Protein 7YGW (pdb70)

Foldseek 3Di:
DDCCVVPVVDDPVLLVVLVVVQCVLPVVPPQWQALVSVQVLCVVLPHHDDSVLSQVLCVVQVPVPPRIGGSVSSVVLLVCLVVVNDDPPRSSVSSNVSVPGD

Nearest PDB structures (foldseek):
  7ygw-assembly1_A  TM=1.010E+00  e=5.969E-17  Mus musculus
  5h0p-assembly1_A  TM=9.879E-01  e=3.570E-14  Homo sapiens
  5i2q-assembly1_A  TM=9.839E-01  e=4.250E-14  Homo sapiens
  5i2o-assembly1_A  TM=9.840E-01  e=4.883E-13  Homo sapiens
  9jqi-assembly1_A  TM=7.368E-01  e=1.174E-04  Homo sapiens

Radius of gyration: 12.47 Å; Cα contacts (8 Å, |Δi|>4): 106; chains: 1; bounding box: 29×30×28 Å

Organism: Mus musculus (NCBI:txid10090)

B-factor: mean 22.36, std 8.8, range [10.87, 61.7]

InterPro domains:
  IPR002048 EF-hand domain [PF13499] (94-153)
  IPR002048 EF-hand domain [PS50222] (91-126)
  IPR002048 EF-hand domain [PS50222] (127-162)
  IPR002048 EF-hand domain [SM00054] (95-123)
  IPR002048 EF-hand domain [SM00054] (131-159)
  IPR002048 EF-hand domain [cd00051] (95-153)
  IPR011992 EF-hand domain pair [SSF47473] (80-157)
  IPR040365 EF-hand domain-containing protein D1/2 [PTHR13025] (1-239)

Secondary structure (DSSP, 8-state):
--HHHH-TTS-HHHHHHHHHHHHHH-TT-SSEE-HHHHHHHHHHHT----HHHHHHHHHHH-TT-SSSEEHHHHHHHHHHHHTT-S-TT-HHHHHHHHT---

Structure (mmCIF, N/CA/C/O backbone):
data_7YGW
#
_entry.id   7YGW
#
_cell.length_a   43.959
_cell.length_b   47.393
_cell.length_c   63.399
_cell.angle_alpha   90.000
_cell.angle_beta   90.000
_cell.angle_gamma   90.000
#
_symmetry.space_group_name_H-M   'P 21 21 21'
#
loop_
_entity.id
_entity.type
_entity.pdbx_description
1 polymer 'EF-hand domain-containing protein D1'
2 non-polymer 'ZINC ION'
3 non-polymer GLYCEROL
4 water water
#
loop_
_atom_site.group_PDB
_atom_site.id
_atom_site.type_symbol
_atom_site.label_atom_id
_atom_site.label_alt_id
_atom_site.label_comp_id
_atom_site.label_asym_id
_atom_site.label_entity_id
_atom_site.label_seq_id
_atom_site.pdbx_PDB_ins_code
_atom_site.Cartn_x
_atom_site.Cartn_y
_atom_site.Cartn_z
_atom_site.occupancy
_atom_site.B_iso_or_equiv
_atom_site.auth_seq_id
_atom_site.auth_comp_id
_atom_site.auth_asym_id
_atom_site.auth_atom_id
_atom_site.pdbx_PDB_model_num
ATOM 1 N N . PHE A 1 16 ? 61.14322 -5.16884 11.89020 1.000 36.48123 79 PHE A N 1
ATOM 2 C CA . PHE A 1 16 ? 59.91888 -5.13080 11.09431 1.000 32.28028 79 PHE A CA 1
ATOM 3 C C . PHE A 1 16 ? 60.20605 -5.44936 9.63087 1.000 31.90996 79 PHE A C 1
ATOM 4 O O . PHE A 1 16 ? 61.08457 -4.84233 9.01324 1.000 35.81436 79 PHE A O 1
ATOM 12 N N . ASN A 1 17 ? 59.44818 -6.38873 9.07635 1.000 29.98485 80 ASN A N 1
ATOM 13 C CA . ASN A 1 17 ? 59.61036 -6.82415 7.68915 1.000 32.73064 80 ASN A CA 1
ATOM 14 C C . ASN A 1 17 ? 58.30526 -6.61802 6.93637 1.000 31.09616 80 ASN A C 1
ATOM 15 O O . ASN A 1 17 ? 57.40654 -7.47614 7.00508 1.000 30.83263 80 ASN A O 1
ATOM 20 N N . PRO A 1 18 ? 58.16105 -5.51602 6.19341 1.000 32.54907 81 PRO A N 1
ATOM 21 C CA . PRO A 1 18 ? 56.88314 -5.24591 5.51856 1.000 28.32175 81 PRO A CA 1
ATOM 22 C C . PRO A 1 18 ? 56.48935 -6.29172 4.48943 1.000 28.81176 81 PRO A C 1
ATOM 23 O O . PRO A 1 18 ? 55.29671 -6.43062 4.19952 1.000 27.72377 81 PRO A O 1
ATOM 27 N N . TYR A 1 19 ? 57.43071 -7.05274 3.96495 1.000 32.41741 82 TYR A N 1
ATOM 28 C CA . TYR A 1 19 ? 57.07307 -8.04358 2.99276 1.000 32.40348 82 TYR A CA 1
ATOM 29 C C . TYR A 1 19 ? 56.44895 -9.24086 3.59706 1.000 32.12664 82 TYR A C 1
ATOM 30 O O . TYR A 1 19 ? 55.62733 -9.83117 2.99359 1.000 36.40601 82 TYR A O 1
ATOM 39 N N . THR A 1 20 ? 56.87958 -9.64405 4.76739 1.000 33.30339 83 THR A N 1
ATOM 40 C CA . THR A 1 20 ? 56.22365 -10.76129 5.43874 1.000 32.28005 83 THR A CA 1
ATOM 41 C C . THR A 1 20 ? 55.03452 -10.32697 6.28371 1.000 29.46661 83 THR A C 1
ATOM 42 O O . THR A 1 20 ? 54.07199 -11.09002 6.40651 1.000 29.71340 83 THR A O 1
ATOM 46 N N . GLU A 1 21 ? 55.06870 -9.12190 6.86442 1.000 30.07820 84 GLU A N 1
ATOM 47 C CA . GLU A 1 21 ? 53.90344 -8.63662 7.60334 1.000 27.47018 84 GLU A CA 1
ATOM 48 C C . GLU A 1 21 ? 52.73409 -8.36167 6.66831 1.000 24.85706 84 GLU A C 1
ATOM 49 O O . GLU A 1 21 ? 51.58236 -8.67049 6.99635 1.000 24.31026 84 GLU A O 1
ATOM 55 N N . PHE A 1 22 ? 53.00363 -7.78615 5.49573 1.000 22.46519 85 PHE A N 1
ATOM 56 C CA . PHE A 1 22 ? 51.95541 -7.38331 4.56446 1.000 20.57368 85 PHE A CA 1
ATOM 57 C C . PHE A 1 22 ? 52.22447 -7.96683 3.18611 1.000 23.83031 85 PHE A C 1
ATOM 58 O O . PHE A 1 22 ? 52.42852 -7.22821 2.21861 1.000 21.02724 85 PHE A O 1
ATOM 66 N N . PRO A 1 23 ? 52.16494 -9.29180 3.04646 1.000 25.93632 86 PRO A N 1
ATOM 67 C CA . PRO A 1 23 ? 52.47210 -9.89635 1.73804 1.000 27.25180 86 PRO A CA 1
ATOM 68 C C . PRO A 1 23 ? 51.47758 -9.53259 0.65669 1.000 26.02050 86 PRO A C 1
ATOM 69 O O . PRO A 1 23 ? 51.78135 -9.72011 -0.52880 1.000 30.51305 86 PRO A O 1
ATOM 73 N N . GLU A 1 24 ? 50.30970 -9.00439 1.00860 1.000 21.47928 87 GLU A N 1
ATOM 74 C CA . GLU A 1 24 ? 49.32535 -8.61562 0.01123 1.000 24.77002 87 GLU A CA 1
ATOM 75 C C . GLU A 1 24 ? 49.67341 -7.30809 -0.69362 1.000 23.49673 87 GLU A C 1
ATOM 76 O O . GLU A 1 24 ? 48.96616 -6.92558 -1.63347 1.000 26.50236 87 GLU A O 1
ATOM 82 N N . PHE A 1 25 ? 50.71687 -6.60702 -0.24455 1.000 21.84773 88 PHE A N 1
ATOM 83 C CA . PHE A 1 25 ? 51.14406 -5.34855 -0.84153 1.000 20.44564 88 PHE A CA 1
ATOM 84 C C . PHE A 1 25 ? 52.21399 -5.61978 -1.88832 1.000 18.69365 88 PHE A C 1
ATOM 85 O O . PHE A 1 25 ? 53.24396 -6.21372 -1.57099 1.000 20.78688 88 PHE A O 1
ATOM 93 N N . SER A 1 26 ? 52.00739 -5.12181 -3.09806 1.000 20.15125 89 SER A N 1
ATOM 94 C CA . SER A 1 26 ? 53.08263 -5.18504 -4.08291 1.000 20.56678 89 SER A CA 1
ATOM 95 C C . SER A 1 26 ? 54.27122 -4.33111 -3.64512 1.000 21.10389 89 SER A C 1
ATOM 96 O O . SER A 1 26 ? 54.15651 -3.41985 -2.82709 1.000 17.38229 89 SER A O 1
ATOM 99 N N . ARG A 1 27 ? 55.43493 -4.61336 -4.23307 1.000 19.37942 90 ARG A N 1
ATOM 100 C CA . ARG A 1 27 ? 56.59621 -3.77643 -3.96524 1.000 18.08937 90 ARG A CA 1
ATOM 101 C C . ARG A 1 27 ? 56.32597 -2.32024 -4.34504 1.000 17.57225 90 ARG A C 1
ATOM 102 O O . ARG A 1 27 ? 56.73609 -1.39550 -3.63192 1.000 18.02965 90 ARG A O 1
ATOM 110 N N . ARG A 1 28 ? 55.61426 -2.09976 -5.45786 1.000 18.12705 91 ARG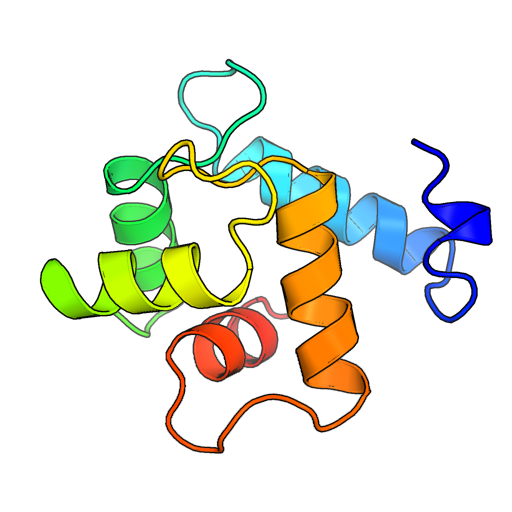 A N 1
ATOM 111 C CA . ARG A 1 28 ? 55.29984 -0.73954 -5.88657 1.000 19.02639 91 ARG A CA 1
ATOM 112 C C . ARG A 1 28 ? 54.43531 -0.02650 -4.85221 1.000 20.72161 91 ARG A C 1
ATOM 113 O O . ARG A 1 28 ? 54.65798 1.14834 -4.54682 1.000 17.36258 91 ARG A O 1
ATOM 121 N N . LEU A 1 29 ? 53.41854 -0.71242 -4.33533 1.000 17.43595 92 LEU A N 1
ATOM 122 C CA . LEU A 1 29 ? 52.55686 -0.08539 -3.34196 1.000 15.59850 92 LEU A CA 1
ATOM 123 C C . LEU A 1 29 ? 53.33537 0.25309 -2.07936 1.000 16.83438 92 LEU A C 1
ATOM 124 O O . LEU A 1 29 ? 53.14943 1.32539 -1.48624 1.000 1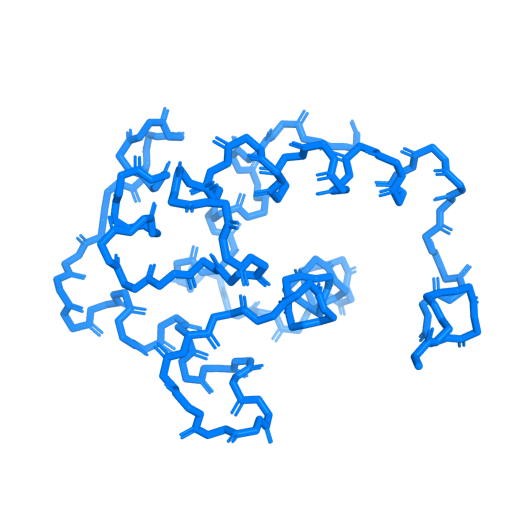5.62614 92 LEU A O 1
ATOM 129 N N . LEU A 1 30 ? 54.21023 -0.65268 -1.65170 1.000 15.18837 93 LEU A N 1
ATOM 130 C CA . LEU A 1 30 ? 55.03650 -0.39226 -0.48518 1.000 15.40471 93 LEU A CA 1
ATOM 131 C C . LEU A 1 30 ? 55.89833 0.84587 -0.70190 1.000 16.36232 93 LEU A C 1
ATOM 132 O O . LEU A 1 30 ? 56.00868 1.69993 0.17975 1.000 16.68119 93 LEU A O 1
ATOM 137 N N . LYS A 1 31 ? 56.52741 0.96203 -1.87701 1.000 15.06146 94 LYS A N 1
ATOM 138 C CA . LYS A 1 31 ? 57.32810 2.15520 -2.14861 1.000 17.72920 94 LYS A CA 1
ATOM 139 C C . LYS A 1 31 ? 56.45421 3.40404 -2.20734 1.000 17.23044 94 LYS A C 1
ATOM 140 O O . LYS A 1 31 ? 56.85405 4.47974 -1.74623 1.000 17.06169 94 LYS A O 1
ATOM 146 N N . ASP A 1 32 ? 55.27207 3.29008 -2.80228 1.000 15.47198 95 ASP A N 1
ATOM 147 C CA . ASP A 1 32 ? 54.37111 4.43694 -2.84794 1.000 17.36194 95 ASP A CA 1
ATOM 148 C C . ASP A 1 32 ? 53.95294 4.85062 -1.43829 1.000 16.81982 95 ASP A C 1
ATOM 149 O O . ASP A 1 32 ? 53.82260 6.04180 -1.14529 1.000 16.03913 95 ASP A O 1
ATOM 154 N N . LEU A 1 33 ? 53.73353 3.87500 -0.54873 1.000 14.92249 96 LEU A N 1
ATOM 155 C CA . LEU A 1 33 ? 53.32621 4.21865 0.81591 1.000 13.85545 96 LEU A CA 1
ATOM 156 C C . LEU A 1 33 ? 54.49914 4.79167 1.60978 1.000 15.58493 96 LEU A C 1
ATOM 157 O O . LEU A 1 33 ? 54.31644 5.69300 2.43393 1.000 15.27694 96 LEU A O 1
ATOM 162 N N . GLU A 1 34 ? 55.71325 4.28644 1.37678 1.000 16.00689 97 GLU A N 1
ATOM 163 C CA . GLU A 1 34 ? 56.88293 4.91243 1.99564 1.000 16.11957 97 GLU A CA 1
ATOM 164 C C . GLU A 1 34 ? 57.01260 6.36622 1.56614 1.000 15.63763 97 GLU A C 1
ATOM 165 O O . GLU A 1 34 ? 57.24190 7.25515 2.39958 1.000 16.06580 97 GLU A O 1
ATOM 171 N N . LYS A 1 35 ? 56.85362 6.62813 0.27037 1.000 16.85039 98 LYS A N 1
ATOM 172 C CA . LYS A 1 35 ? 56.93013 8.00396 -0.20902 1.000 16.34391 98 LYS A CA 1
ATOM 173 C C . LYS A 1 35 ? 55.87713 8.86511 0.46763 1.000 17.77517 98 LYS A C 1
ATOM 174 O O . LYS A 1 35 ? 56.15194 10.00692 0.87294 1.000 17.29048 98 LYS A O 1
ATOM 180 N N . MET A 1 36 ? 54.66489 8.33832 0.62682 1.000 14.00988 99 MET A N 1
ATOM 181 C CA . MET A 1 36 ? 53.70376 9.26936 1.18831 1.000 14.45612 99 MET A CA 1
ATOM 182 C C . MET A 1 36 ? 53.92749 9.42343 2.68189 1.000 16.16169 99 MET A C 1
ATOM 183 O O . MET A 1 36 ? 53.75347 10.53170 3.20299 1.000 18.05954 99 MET A O 1
ATOM 188 N N . PHE A 1 37 ? 54.39965 8.37110 3.36828 1.000 12.55078 100 PHE A N 1
ATOM 189 C CA . PHE A 1 37 ? 54.78423 8.54299 4.76659 1.000 13.18682 100 PHE A CA 1
ATOM 190 C C . PHE A 1 37 ? 55.84553 9.63499 4.90155 1.000 19.63420 100 PHE A C 1
ATOM 191 O O . PHE A 1 37 ? 55.70382 10.55728 5.71062 1.000 16.95820 100 PHE A O 1
ATOM 199 N N . LYS A 1 38 ? 56.90605 9.55480 4.08873 1.000 18.50398 101 LYS A N 1
ATOM 200 C CA . LYS A 1 38 ? 57.99115 10.53077 4.17668 1.000 18.89219 101 LYS A CA 1
ATOM 201 C C . LYS A 1 38 ? 57.52983 11.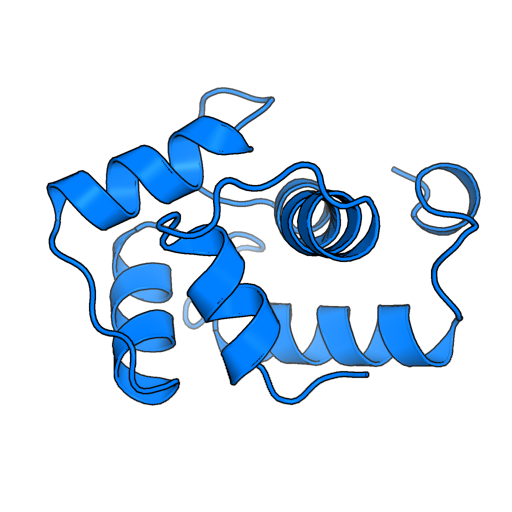92414 3.78721 1.000 19.01885 101 LYS A C 1
ATOM 202 O O . LYS A 1 38 ? 58.04472 12.91174 4.32714 1.000 21.73036 101 LYS A O 1
ATOM 208 N N . THR A 1 39 ? 56.55836 12.02391 2.87587 1.000 15.95130 102 THR A N 1
ATOM 209 C CA . THR A 1 39 ? 56.01693 13.32336 2.47855 1.000 18.35252 102 THR A CA 1
ATOM 210 C C . THR A 1 39 ? 55.41069 14.05918 3.66246 1.000 22.97751 102 THR A C 1
ATOM 211 O O . THR A 1 39 ? 55.60713 15.27201 3.81490 1.000 21.36772 102 THR A O 1
ATOM 215 N N . TYR A 1 40 ? 54.68648 13.34504 4.52485 1.000 21.04528 103 TYR A N 1
ATOM 216 C CA . TYR A 1 40 ? 53.95496 13.99996 5.59399 1.000 19.86858 103 TYR A CA 1
ATOM 217 C C . TYR A 1 40 ? 54.65423 13.94053 6.94080 1.000 22.02264 103 TYR A C 1
ATOM 218 O O . TYR A 1 40 ? 54.20649 14.60615 7.87845 1.000 19.69700 103 TYR A O 1
ATOM 227 N N . ASP A 1 41 ? 55.74571 13.18550 7.06406 1.000 18.50790 104 ASP A N 1
ATOM 228 C CA . ASP A 1 41 ? 56.60484 13.29688 8.23655 1.000 20.58440 104 ASP A CA 1
ATOM 229 C C . ASP A 1 41 ? 57.48872 14.52999 8.05180 1.000 25.31500 104 ASP A C 1
ATOM 230 O O . ASP A 1 41 ? 58.68616 14.44078 7.77275 1.000 27.03763 104 ASP A O 1
ATOM 235 N N . ALA A 1 42 ? 56.85714 15.69964 8.21667 1.000 26.29987 105 ALA A N 1
ATOM 236 C CA . ALA A 1 42 ? 57.53691 16.96493 7.95025 1.000 29.76608 105 ALA A CA 1
ATOM 237 C C . ALA A 1 42 ? 58.76061 17.13891 8.83811 1.000 32.68138 105 ALA A C 1
ATOM 238 O O . ALA A 1 42 ? 59.79633 17.64582 8.38623 1.000 33.13069 105 ALA A O 1
ATOM 240 N N . GLY A 1 43 ? 58.67336 16.70323 10.09735 1.000 28.38406 106 GLY A N 1
ATOM 241 C CA . GLY A 1 43 ? 59.78408 16.82433 11.02441 1.000 29.74936 106 GLY A CA 1
ATOM 242 C C . GLY A 1 43 ? 60.89581 15.81322 10.85368 1.000 30.47232 106 GLY A C 1
ATOM 243 O O . GLY A 1 43 ? 61.90911 15.91836 11.54791 1.000 36.82109 106 GLY A O 1
ATOM 244 N N . ARG A 1 44 ? 60.71932 14.83522 9.96217 1.000 30.73359 107 ARG A N 1
ATOM 245 C CA . ARG A 1 44 ? 61.73779 13.83317 9.63560 1.000 28.23631 107 ARG A CA 1
ATOM 246 C C . ARG A 1 44 ? 62.21617 13.06294 10.86992 1.000 29.93002 107 ARG A C 1
ATOM 247 O O . ARG A 1 44 ? 63.40517 12.78281 11.02492 1.000 34.71808 107 ARG A O 1
ATOM 249 N N . ASP A 1 45 ? 61.28833 12.69500 11.75159 1.000 28.30978 108 ASP A N 1
ATOM 250 C CA . ASP A 1 45 ? 61.63157 11.89289 12.92015 1.000 27.06516 108 ASP A CA 1
ATOM 251 C C . ASP A 1 45 ? 61.20893 10.43428 12.79216 1.000 26.52439 108 ASP A C 1
ATOM 252 O O . ASP A 1 45 ? 61.40780 9.66226 13.73196 1.000 27.40926 108 ASP A O 1
ATOM 257 N N . GLY A 1 46 ? 60.64958 10.03660 11.65419 1.000 25.68943 109 GLY A N 1
ATOM 258 C CA . GLY A 1 46 ? 60.17295 8.68303 11.47327 1.000 24.37510 109 GLY A CA 1
ATOM 259 C C . GLY A 1 46 ? 58.77860 8.43348 11.99272 1.000 25.06724 109 GLY A C 1
ATOM 260 O O . GLY A 1 46 ? 58.34856 7.27091 12.04569 1.000 25.66026 109 GLY A O 1
ATOM 261 N N . PHE A 1 47 ? 58.05831 9.47526 12.39777 1.000 21.31883 110 PHE A N 1
ATOM 262 C CA . PHE A 1 47 ? 56.68390 9.30768 12.83718 1.000 21.13424 110 PHE A CA 1
ATOM 263 C C . PHE A 1 47 ? 55.81881 10.36540 12.18947 1.000 20.06663 110 PHE A C 1
ATOM 264 O O . PHE A 1 47 ? 56.29920 11.43486 11.81044 1.000 17.67586 110 PHE A O 1
ATOM 272 N N . ILE A 1 48 ? 54.53431 10.06462 12.06874 1.000 16.62350 111 ILE A N 1
ATOM 273 C CA . ILE A 1 48 ? 53.53675 11.07553 11.75627 1.000 14.78815 111 ILE A CA 1
ATOM 274 C C . ILE A 1 48 ? 52.77121 11.31052 13.05055 1.000 17.21750 111 ILE A C 1
ATOM 275 O O . ILE A 1 48 ? 52.04518 10.43231 13.52697 1.000 15.26310 111 ILE A O 1
ATOM 280 N N . ASP A 1 49 ? 52.97338 12.47644 13.64998 1.000 15.79210 112 ASP A N 1
ATOM 281 C CA . ASP A 1 49 ? 52.26182 12.85036 14.85614 1.000 17.95772 112 ASP A CA 1
ATOM 282 C C . ASP A 1 49 ? 50.92589 13.52159 14.52132 1.000 16.03628 112 ASP A C 1
ATOM 283 O O . ASP A 1 49 ? 50.53602 13.66575 13.35696 1.000 15.33131 112 ASP A O 1
ATOM 288 N N . LEU A 1 50 ? 50.19108 13.91550 15.56752 1.000 17.17766 113 LEU A N 1
ATOM 289 C CA . LEU A 1 50 ? 48.85428 14.47376 15.37072 1.000 16.35280 113 LEU A CA 1
ATOM 290 C C . LEU A 1 50 ? 48.87097 15.71958 14.49045 1.000 18.69705 113 LEU A C 1
ATOM 291 O O . LEU A 1 50 ? 48.01161 15.87525 13.61690 1.000 18.50678 113 LEU A O 1
ATOM 296 N N . MET A 1 51 ? 49.83322 16.62369 14.70362 1.000 18.36173 114 MET A N 1
ATOM 297 C CA . MET A 1 51 ? 49.87401 17.84150 13.90032 1.000 20.38854 114 MET A CA 1
ATOM 298 C C . MET A 1 51 ? 50.18619 17.53192 12.43884 1.000 19.71928 114 MET A C 1
ATOM 299 O O . MET A 1 51 ? 49.62023 18.15529 11.52970 1.000 18.01948 114 MET A O 1
ATOM 304 N N . GLU A 1 52 ? 51.08284 16.57100 12.19247 1.000 15.03615 115 GLU A N 1
ATOM 305 C CA . GLU A 1 52 ? 51.38710 16.19044 10.82002 1.000 15.93946 115 GLU A CA 1
ATOM 306 C C . GLU A 1 52 ? 50.20128 15.49547 10.15819 1.000 15.61921 115 GLU A C 1
ATOM 307 O O . GLU A 1 52 ? 49.93744 15.71150 8.97261 1.000 15.24461 115 GLU A O 1
ATOM 313 N N . LEU A 1 53 ? 49.48275 14.65531 10.90359 1.000 15.13214 116 LEU A N 1
ATOM 314 C CA . LEU A 1 53 ? 48.27322 14.03338 10.36979 1.000 13.86146 116 LEU A CA 1
ATOM 315 C C . LEU A 1 53 ? 47.19074 15.06938 10.09047 1.000 13.61996 116 LEU A C 1
ATOM 316 O O . LEU A 1 53 ? 46.45892 14.95890 9.09975 1.000 14.98370 116 LEU A O 1
ATOM 321 N N . LYS A 1 54 ? 47.04623 16.06169 10.97653 1.000 16.54168 117 LYS A N 1
ATOM 322 C CA . LYS A 1 54 ? 46.10987 17.15155 10.73194 1.000 14.40864 117 LYS A CA 1
ATOM 323 C C . LYS A 1 54 ? 46.36215 17.78405 9.37938 1.000 16.69476 117 LYS A C 1
ATOM 324 O O . LYS A 1 54 ? 45.43499 17.99880 8.58794 1.000 17.64027 117 LYS A O 1
ATOM 330 N N . LEU A 1 55 ? 47.62302 18.11277 9.11815 1.000 14.58125 118 LEU A N 1
ATOM 331 C CA . LEU A 1 55 ? 47.98043 18.73319 7.84841 1.000 18.68599 118 LEU A CA 1
ATOM 332 C C . LEU A 1 55 ? 47.74552 17.78819 6.68899 1.000 17.88444 118 LEU A C 1
ATOM 333 O O . LEU A 1 55 ? 47.24111 18.20348 5.63878 1.000 19.14833 118 LEU A O 1
ATOM 338 N N . MET A 1 56 ? 48.08856 16.50489 6.85664 1.000 14.38909 119 MET A N 1
ATOM 339 C CA . MET A 1 56 ? 47.86077 15.55891 5.77121 1.000 13.04171 119 MET A CA 1
ATOM 340 C C . MET A 1 56 ? 46.37408 15.46228 5.42680 1.000 14.72475 119 MET A C 1
ATOM 341 O O . MET A 1 56 ? 45.98509 15.50244 4.25546 1.000 15.47913 119 MET A O 1
ATOM 346 N N . MET A 1 57 ? 45.51672 15.35031 6.44330 1.000 14.50017 120 MET A N 1
ATOM 347 C CA . MET A 1 57 ? 44.09310 15.19664 6.17478 1.000 14.44229 120 MET A CA 1
ATOM 348 C C . MET A 1 57 ? 43.51217 16.44608 5.50855 1.000 15.73237 120 MET A C 1
ATOM 349 O O . MET A 1 57 ? 42.61760 16.34479 4.65811 1.000 18.25452 120 MET A O 1
ATOM 354 N N . GLU A 1 58 ? 43.99099 17.63169 5.89950 1.000 15.50360 121 GLU A N 1
ATOM 355 C CA . GLU A 1 58 ? 43.57801 18.85896 5.21898 1.000 18.76246 121 GLU A CA 1
ATOM 356 C C . GLU A 1 58 ? 43.98144 18.82529 3.74829 1.000 19.53397 121 GLU A C 1
ATOM 357 O O . GLU A 1 58 ? 43.15917 19.09992 2.85665 1.000 20.74019 121 GLU A O 1
ATOM 359 N N . LYS A 1 59 ? 45.24263 18.46201 3.47918 1.000 15.98637 122 LYS A N 1
ATOM 360 C CA . LYS A 1 59 ? 45.74723 18.42826 2.10731 1.000 17.64671 122 LYS A CA 1
ATOM 361 C C . LYS A 1 59 ? 45.01976 17.38381 1.26276 1.000 20.25876 122 LYS A C 1
ATOM 362 O O . LYS A 1 59 ? 44.80388 17.59179 0.06010 1.000 22.30769 122 LYS A O 1
ATOM 364 N N . LEU A 1 60 ? 44.64069 16.25129 1.86063 1.000 17.50153 123 LEU A N 1
ATOM 365 C CA . LEU A 1 60 ? 43.93737 15.22683 1.09404 1.000 17.34318 123 LEU A CA 1
ATOM 366 C C . LEU A 1 60 ? 42.47926 15.58719 0.83249 1.000 19.59537 123 LEU A C 1
ATOM 367 O O . LEU A 1 60 ? 41.83521 14.92066 0.01572 1.000 20.43438 123 LEU A O 1
ATOM 372 N N . GLY A 1 61 ? 41.94840 16.60684 1.49921 1.000 21.10412 124 GLY A N 1
ATOM 373 C CA . GLY A 1 61 ? 40.57043 17.00513 1.29051 1.000 21.86812 124 GLY A CA 1
ATOM 374 C C . GLY A 1 61 ? 39.57345 16.38628 2.23335 1.000 22.07416 124 GLY A C 1
ATOM 375 O O . GLY A 1 61 ? 38.37689 16.36738 1.92142 1.000 20.39614 124 GLY A O 1
ATOM 376 N N . ALA A 1 62 ? 40.02191 15.85806 3.37768 1.000 18.52926 125 ALA A N 1
ATOM 377 C CA . ALA A 1 62 ? 39.11716 15.33214 4.40034 1.000 18.27455 125 ALA A CA 1
ATOM 378 C C . ALA A 1 62 ? 39.59498 15.79193 5.77243 1.000 17.81409 125 ALA A C 1
ATOM 379 O O . ALA A 1 62 ? 40.01163 14.98069 6.60687 1.000 16.49717 125 ALA A O 1
ATOM 381 N N . PRO A 1 63 ? 39.54971 17.09603 6.04226 1.000 19.74993 126 PRO A N 1
ATOM 382 C CA . PRO A 1 63 ? 40.02543 17.58381 7.34135 1.000 17.41394 126 PRO A CA 1
ATOM 383 C C . PRO A 1 63 ? 39.23579 16.96080 8.48384 1.000 17.67166 126 PRO A C 1
ATOM 384 O O . PRO A 1 63 ? 38.03733 16.68794 8.36895 1.000 17.60735 126 PRO A O 1
ATOM 388 N N . GLN A 1 64 ? 39.93646 16.71933 9.58767 1.000 17.33209 127 GLN A N 1
ATOM 389 C CA . GLN A 1 64 ? 39.37288 16.08410 10.76677 1.000 14.92645 127 GLN A CA 1
ATOM 390 C C . GLN A 1 64 ? 39.51085 17.00819 11.96536 1.000 18.58930 127 GLN A C 1
ATOM 391 O O . GLN A 1 64 ? 40.37575 17.89236 11.99370 1.000 18.09409 127 GLN A O 1
ATOM 397 N N . THR A 1 65 ? 38.62934 16.81423 12.94092 1.000 16.45723 128 THR A N 1
ATOM 398 C CA . THR A 1 65 ? 38.75920 17.50435 14.20856 1.000 17.89459 128 THR A CA 1
ATOM 399 C C . THR A 1 65 ? 39.95203 16.96634 14.99261 1.000 14.59950 128 THR A C 1
ATOM 400 O O . THR A 1 65 ? 40.49651 15.89076 14.71987 1.000 14.25139 128 THR A O 1
ATOM 404 N N . HIS A 1 66 ? 40.33453 17.73216 16.01181 1.000 12.14473 129 HIS A N 1
ATOM 405 C CA . HIS A 1 66 ? 41.41560 17.30227 16.87302 1.000 15.47273 129 HIS A CA 1
ATOM 406 C C . HIS A 1 66 ? 41.13734 15.93266 17.49076 1.000 16.31854 129 HIS A C 1
ATOM 407 O O . HIS A 1 66 ? 41.98336 15.03383 17.42947 1.000 14.88705 129 HIS A O 1
ATOM 414 N N . LEU A 1 67 ? 39.95021 15.75093 18.10184 1.000 14.54609 130 LEU A N 1
ATOM 415 C CA . LEU A 1 67 ? 39.64699 14.44734 18.70661 1.000 13.98147 130 LEU A CA 1
ATOM 416 C C . LEU A 1 67 ? 39.46012 13.36732 17.65214 1.000 15.49007 130 LEU A C 1
ATOM 417 O O . LEU A 1 67 ? 39.74644 12.19209 17.92087 1.000 16.13305 130 LEU A O 1
ATOM 422 N N . GLY A 1 68 ? 38.97543 13.74156 16.46290 1.000 14.98330 131 GLY A N 1
ATOM 423 C CA . GLY A 1 68 ? 38.87362 12.78245 15.37526 1.000 15.84158 131 GLY A CA 1
ATOM 424 C C . GLY A 1 68 ? 40.23141 12.23906 14.97502 1.000 16.14129 131 GLY A C 1
ATOM 425 O O . GLY A 1 68 ? 40.40391 11.02686 14.78695 1.000 13.68246 131 GLY A O 1
ATOM 426 N N . LEU A 1 69 ? 41.21404 13.13908 14.83115 1.000 11.78145 132 LEU A N 1
ATOM 427 C CA . LEU A 1 69 ? 42.57207 12.71770 14.50789 1.000 14.18007 132 LEU A CA 1
ATOM 428 C C . LEU A 1 69 ? 43.13203 11.80136 15.58109 1.000 16.43864 132 LEU A C 1
ATOM 429 O O . LEU A 1 69 ? 43.80352 10.80865 15.26412 1.000 13.90352 132 LEU A O 1
ATOM 434 N N . LYS A 1 70 ? 42.90657 12.13982 16.85942 1.000 12.52422 133 LYS A N 1
ATOM 435 C CA . LYS A 1 70 ? 43.35257 11.26059 17.93682 1.000 14.39242 133 LYS A CA 1
ATOM 436 C C . LYS A 1 70 ? 42.70408 9.88620 17.84820 1.000 15.81180 133 LYS A C 1
ATOM 437 O O . LYS A 1 70 ? 43.35459 8.87263 18.13427 1.000 16.01825 133 LYS A O 1
ATOM 443 N N . SER A 1 71 ? 41.40947 9.83340 17.52144 1.000 13.04274 134 SER A N 1
ATOM 444 C CA . SER A 1 71 ? 40.74500 8.53502 17.40083 1.000 15.65397 134 SER A CA 1
ATOM 445 C C . SER A 1 71 ? 41.31421 7.73825 16.23100 1.000 18.94369 134 SER A C 1
ATOM 446 O O . SER A 1 71 ? 41.50018 6.51408 16.32791 1.000 15.33137 134 SER A O 1
ATOM 449 N N . MET A 1 72 ? 41.57694 8.42078 15.11141 1.000 15.99886 135 MET A N 1
ATOM 450 C CA . MET A 1 72 ? 42.22235 7.77494 13.97742 1.000 14.99908 135 MET A CA 1
ATOM 451 C C . MET A 1 72 ? 43.52741 7.10875 14.38429 1.000 14.89801 135 MET A C 1
ATOM 452 O O . MET A 1 72 ? 43.77270 5.94844 14.04209 1.000 15.18405 135 MET A O 1
ATOM 457 N N . ILE A 1 73 ? 44.40431 7.85302 15.06664 1.000 13.34618 136 ILE A N 1
ATOM 458 C CA . ILE A 1 73 ? 45.69045 7.28685 15.46153 1.000 12.64709 136 ILE A CA 1
ATOM 459 C C . ILE A 1 73 ? 45.47698 6.12424 16.42412 1.000 15.09962 136 ILE A C 1
ATOM 460 O O . ILE A 1 73 ? 46.13979 5.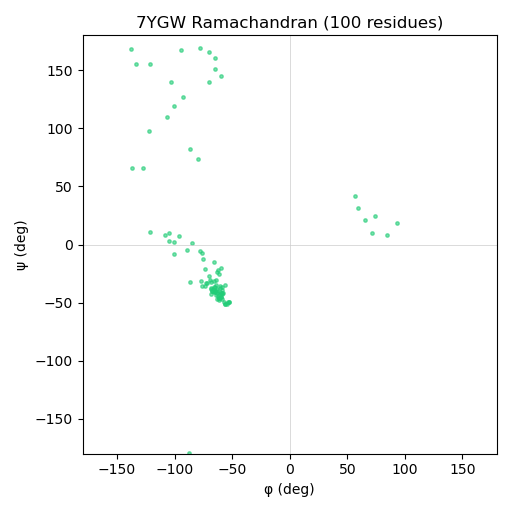08058 16.31917 1.000 13.39218 136 ILE A O 1
ATOM 465 N N . LYS A 1 74 ? 44.51771 6.26235 17.34775 1.000 13.80040 137 LYS A N 1
ATOM 466 C CA . LYS A 1 74 ? 44.37448 5.23368 18.37619 1.000 13.11168 137 LYS A CA 1
ATOM 467 C C . LYS A 1 74 ? 43.98112 3.89295 17.76512 1.000 16.52095 137 LYS A C 1
ATOM 468 O O . LYS A 1 74 ? 44.39496 2.83564 18.26261 1.000 17.14933 137 LYS A O 1
ATOM 474 N N . GLU A 1 75 ? 43.24124 3.92745 16.65239 1.000 16.15837 138 GLU A N 1
ATOM 475 C CA . GLU A 1 75 ? 42.80085 2.72874 15.94237 1.000 18.02025 138 GLU A CA 1
ATOM 476 C C . GLU A 1 75 ? 43.97229 1.82953 15.54852 1.000 19.35217 138 GLU A C 1
ATOM 477 O O . GLU A 1 75 ? 43.83305 0.59566 15.52299 1.000 18.19928 138 GLU A O 1
ATOM 483 N N . VAL A 1 76 ? 45.11927 2.41635 15.20443 1.000 13.24791 139 VAL A N 1
ATOM 484 C CA . VAL A 1 76 ? 46.26674 1.64615 14.74860 1.000 12.78008 139 VAL A CA 1
ATOM 485 C C . VAL A 1 76 ? 47.50244 1.85912 15.60942 1.000 15.68027 139 VAL A C 1
ATOM 486 O O . VAL A 1 76 ? 48.59037 1.42399 15.23763 1.000 16.02014 139 VAL A O 1
ATOM 490 N N . ASP A 1 77 ? 47.36907 2.50847 16.76853 1.000 15.38234 140 ASP A N 1
ATOM 491 C CA . ASP A 1 77 ? 48.54578 2.87347 17.55344 1.000 17.04736 140 ASP A CA 1
ATOM 492 C C . ASP A 1 77 ? 48.93820 1.70826 18.45598 1.000 17.97855 140 ASP A C 1
ATOM 493 O O . ASP A 1 77 ? 48.64925 1.67877 19.65849 1.000 20.04100 140 ASP A O 1
ATOM 498 N N . GLU A 1 78 ? 49.66626 0.75244 17.86890 1.000 15.09105 141 GLU A N 1
ATOM 499 C CA . GLU A 1 78 ? 49.95723 -0.50271 18.55864 1.000 15.58757 141 GLU A CA 1
ATOM 500 C C . GLU A 1 78 ? 50.99528 -0.35351 19.66182 1.000 18.34899 141 GLU A C 1
ATOM 501 O O . GLU A 1 78 ? 51.07495 -1.22642 20.53885 1.000 21.42473 141 GLU A O 1
ATOM 507 N N . ASP A 1 79 ? 51.81324 0.69169 19.62721 1.000 18.29324 142 ASP A N 1
ATOM 508 C CA . ASP A 1 79 ? 52.78329 0.90695 20.69150 1.000 19.19192 142 ASP A CA 1
ATOM 509 C C . ASP A 1 79 ? 52.37300 2.03953 21.62700 1.000 22.35303 142 ASP A C 1
ATOM 510 O O . ASP A 1 79 ? 53.18285 2.46790 22.45552 1.000 18.87258 142 ASP A O 1
ATOM 515 N N . PHE A 1 80 ? 51.14327 2.54370 21.49702 1.000 17.59378 143 PHE A N 1
ATOM 516 C CA . PHE A 1 80 ? 50.50782 3.42250 22.48195 1.000 19.38315 143 PHE A CA 1
ATOM 517 C C . PHE A 1 80 ? 51.20038 4.76686 22.63251 1.000 21.61762 143 PHE A C 1
ATOM 518 O O . PHE A 1 80 ? 51.02979 5.42322 23.65768 1.000 19.82923 143 PHE A O 1
ATOM 526 N N . ASP A 1 81 ? 51.98514 5.21991 21.65407 1.000 18.22990 144 ASP A N 1
ATOM 527 C CA . ASP A 1 81 ? 52.72263 6.47423 21.81456 1.000 17.31887 144 ASP A CA 1
ATOM 528 C C . ASP A 1 81 ? 52.01577 7.68480 21.21055 1.000 20.42873 144 ASP A C 1
ATOM 529 O O . ASP A 1 81 ? 52.59979 8.77223 21.18934 1.000 21.65190 144 ASP A O 1
ATOM 534 N N . GLY A 1 82 ? 50.77881 7.52891 20.74571 1.000 17.55708 145 GLY A N 1
ATOM 535 C CA . GLY A 1 82 ? 50.04498 8.65852 20.20776 1.000 17.91185 145 GLY A CA 1
ATOM 536 C C . GLY A 1 82 ? 50.52418 9.18181 18.86884 1.000 19.09132 1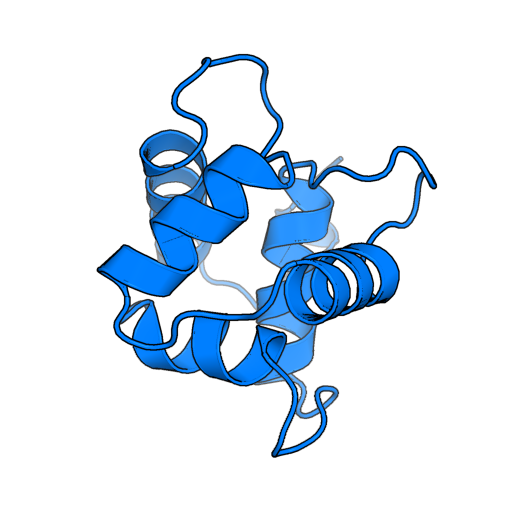45 GLY A C 1
ATOM 537 O O . GLY A 1 82 ? 50.06448 10.24617 18.44643 1.000 16.51725 145 GLY A O 1
ATOM 538 N N . LYS A 1 83 ? 51.43332 8.48379 18.18440 1.000 13.97391 146 LYS A N 1
ATOM 539 C CA . LYS A 1 83 ? 51.85939 8.87812 16.84459 1.000 15.49548 146 LYS A CA 1
ATOM 540 C C . LYS A 1 83 ? 51.95269 7.63487 15.97566 1.000 14.05856 146 LYS A C 1
ATOM 541 O O . LYS A 1 83 ? 51.90344 6.50501 16.46696 1.000 15.96932 146 LYS A O 1
ATOM 547 N N . LEU A 1 84 ? 52.08864 7.84349 14.67138 1.000 12.60347 147 LEU A N 1
ATOM 548 C CA . LEU A 1 84 ? 52.12492 6.74127 13.71853 1.000 12.09208 147 LEU A CA 1
ATOM 549 C C . LEU A 1 84 ? 53.55389 6.42480 13.29812 1.000 13.77064 147 LEU A C 1
ATOM 550 O O . LEU A 1 84 ? 54.20859 7.25105 12.65583 1.000 16.08816 147 LEU A O 1
ATOM 555 N N . SER A 1 85 ? 54.00419 5.19742 13.58257 1.000 12.94937 148 SER A N 1
ATOM 556 C CA . SER A 1 85 ? 55.21563 4.70612 12.95058 1.000 15.65253 148 SER A CA 1
ATOM 557 C C . SER A 1 85 ? 54.89073 4.26317 11.52122 1.000 15.33943 148 SER A C 1
ATOM 558 O O . SER A 1 85 ? 53.72695 4.15222 11.13425 1.000 13.90109 148 SER A O 1
ATOM 561 N N . PHE A 1 86 ? 55.93210 3.98901 10.72847 1.000 14.51003 149 PHE A N 1
ATOM 562 C CA . PHE A 1 86 ? 55.69828 3.47798 9.38297 1.000 15.51568 149 PHE A CA 1
ATOM 563 C C . PHE A 1 86 ? 54.88705 2.18477 9.40061 1.000 14.32814 149 PHE A C 1
ATOM 564 O O . PHE A 1 86 ? 53.99243 2.00048 8.56519 1.000 13.41340 149 PHE A O 1
ATOM 572 N N . ARG A 1 87 ? 55.17477 1.26766 10.33229 1.000 14.86630 150 ARG A N 1
ATOM 573 C CA . ARG A 1 87 ? 54.42348 0.01439 10.29182 1.000 16.12950 150 ARG A CA 1
ATOM 574 C C . ARG A 1 87 ? 52.96131 0.24087 10.64830 1.000 12.27460 150 ARG A C 1
ATOM 575 O O . ARG A 1 87 ? 52.08971 -0.44338 10.10693 1.000 13.19973 150 ARG A O 1
ATOM 583 N N . GLU A 1 88 ? 52.66977 1.21432 11.52162 1.000 13.90205 151 GLU A N 1
ATOM 584 C CA . GLU A 1 88 ? 51.27459 1.52774 11.82697 1.000 13.53131 151 GLU A CA 1
ATOM 585 C C . GLU A 1 88 ? 50.59526 2.23117 10.65601 1.000 13.31183 151 GLU A C 1
ATOM 586 O O . GLU A 1 88 ? 49.38874 2.07431 10.44912 1.000 12.91048 151 GLU A O 1
ATOM 592 N N . PHE A 1 89 ? 51.34874 3.03130 9.90556 1.000 11.25902 152 PHE A N 1
ATOM 593 C CA . PHE A 1 89 ? 50.81825 3.64858 8.69436 1.000 12.56155 152 PHE A CA 1
ATOM 594 C C . PHE A 1 89 ? 50.43344 2.59276 7.66222 1.000 14.06284 152 PHE A C 1
ATOM 595 O O . PHE A 1 89 ? 49.35444 2.65169 7.04707 1.000 12.80962 152 PHE A O 1
ATOM 603 N N . LEU A 1 90 ? 51.31911 1.62686 7.43487 1.000 11.94036 153 LEU A N 1
ATOM 604 C CA . LEU A 1 90 ? 50.97449 0.52902 6.53367 1.000 12.53075 153 LEU A CA 1
ATOM 605 C C . LEU A 1 90 ? 49.73460 -0.21968 7.02095 1.000 12.75476 153 LEU A C 1
ATOM 606 O O . LEU A 1 90 ? 48.91676 -0.68004 6.21445 1.000 13.94055 153 LEU A O 1
ATOM 611 N N . LEU A 1 91 ? 49.59274 -0.36529 8.33923 1.000 11.57611 154 LEU A N 1
ATOM 612 C CA . LEU A 1 91 ? 48.44299 -1.07807 8.89034 1.000 10.87099 154 LEU A CA 1
ATOM 613 C C . LEU A 1 91 ? 47.13198 -0.40387 8.50348 1.000 10.98201 154 LEU A C 1
ATOM 614 O O . LEU A 1 91 ? 46.11295 -1.07193 8.28536 1.000 11.32926 154 LEU A O 1
ATOM 619 N N . ILE A 1 92 ? 47.13015 0.92611 8.43523 1.000 11.47275 155 ILE A N 1
ATOM 620 C CA . ILE A 1 92 ? 45.94204 1.64818 7.96815 1.000 13.11648 155 ILE A CA 1
ATOM 621 C C . ILE A 1 92 ? 45.50619 1.11135 6.61600 1.000 12.94903 155 ILE A C 1
ATOM 622 O O . ILE A 1 92 ? 44.33149 0.80344 6.38608 1.000 13.37556 155 ILE A O 1
ATOM 627 N N . PHE A 1 93 ? 46.45249 1.00825 5.68838 1.000 12.08576 156 PHE A N 1
ATOM 628 C CA . PHE A 1 93 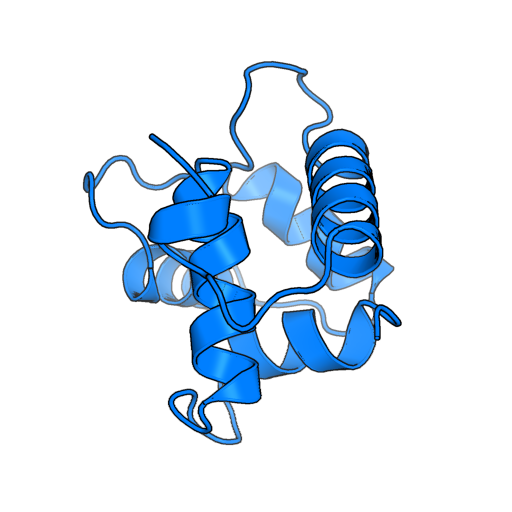? 46.09375 0.57934 4.34508 1.000 12.48111 156 PHE A CA 1
ATOM 629 C C . PHE A 1 93 ? 45.76824 -0.90035 4.29892 1.000 14.91402 156 PHE A C 1
ATOM 630 O O . PHE A 1 93 ? 44.87952 -1.31863 3.54053 1.000 15.89070 156 PHE A O 1
ATOM 638 N N . HIS A 1 94 ? 46.43090 -1.69684 5.12893 1.000 12.70380 157 HIS A N 1
ATOM 639 C CA . HIS A 1 94 ? 46.04872 -3.09145 5.23285 1.000 15.31901 157 HIS A CA 1
ATOM 640 C C . HIS A 1 94 ? 44.58936 -3.21694 5.67739 1.000 16.18680 157 HIS A C 1
ATOM 641 O O . HIS A 1 94 ? 43.80459 -3.96630 5.07489 1.000 16.19737 157 HIS A O 1
ATOM 648 N N . LYS A 1 95 ? 44.19788 -2.46337 6.71493 1.000 15.19531 158 LYS A N 1
ATOM 649 C CA . LYS A 1 95 ? 42.81566 -2.52293 7.19832 1.000 14.81609 158 LYS A CA 1
ATOM 650 C C . LYS A 1 95 ? 41.84132 -2.02519 6.14291 1.000 17.11218 158 LYS A C 1
ATOM 651 O O . LYS A 1 95 ? 40.77640 -2.62219 5.94586 1.000 18.97384 158 LYS A O 1
ATOM 657 N N . ALA A 1 96 ? 42.17424 -0.91464 5.47113 1.000 15.29204 159 ALA A N 1
ATOM 658 C CA . ALA A 1 96 ? 41.32986 -0.41202 4.38949 1.000 17.48463 159 ALA A CA 1
ATOM 659 C C . ALA A 1 96 ? 41.10697 -1.47201 3.31407 1.000 21.14669 159 ALA A C 1
ATOM 660 O O . ALA A 1 96 ? 39.96605 -1.74698 2.93209 1.000 21.09646 159 ALA A O 1
ATOM 662 N N . ALA A 1 97 ? 42.18752 -2.07916 2.81332 1.000 18.35609 160 ALA A N 1
ATOM 663 C CA . ALA A 1 97 ? 42.03571 -3.04721 1.72676 1.000 19.88379 160 ALA A CA 1
ATOM 664 C C . ALA A 1 97 ? 41.37327 -4.33748 2.20215 1.000 24.70729 160 ALA A C 1
ATOM 665 O O . ALA A 1 97 ? 40.71823 -5.02800 1.40941 1.000 23.52501 160 ALA A O 1
ATOM 667 N N . ALA A 1 98 ? 41.51415 -4.67838 3.48097 1.000 20.45651 161 ALA A N 1
ATOM 668 C CA . ALA A 1 98 ? 40.89889 -5.88668 4.01026 1.000 22.63682 161 ALA A CA 1
ATOM 669 C C . ALA A 1 98 ? 39.45082 -5.66719 4.42872 1.000 24.35845 161 ALA A C 1
ATOM 670 O O . ALA A 1 98 ? 38.81680 -6.59448 4.94099 1.000 26.96494 161 ALA A O 1
ATOM 672 N N . GLY A 1 99 ? 38.91666 -4.46671 4.24341 1.000 21.78453 162 GLY A N 1
ATOM 673 C CA . GLY A 1 99 ? 37.54155 -4.21230 4.61574 1.000 23.48253 162 GLY A CA 1
ATOM 674 C C . GLY A 1 99 ? 37.32123 -4.09081 6.10110 1.000 26.32912 162 GLY A C 1
ATOM 675 O O . GLY A 1 99 ? 36.20484 -4.31163 6.57707 1.000 25.78345 162 GLY A O 1
ATOM 676 N N . GLU A 1 100 ? 38.35988 -3.72567 6.84924 1.000 20.08912 163 GLU A N 1
ATOM 677 C CA . GLU A 1 100 ? 38.33540 -3.70937 8.30128 1.000 17.92542 163 GLU A CA 1
ATOM 678 C C . GLU A 1 100 ? 38.12377 -2.31506 8.88738 1.000 21.87723 163 GLU A C 1
ATOM 679 O O . GLU A 1 100 ? 38.10702 -2.17181 10.11239 1.000 25.77342 163 GLU A O 1
ATOM 685 N N . LEU A 1 101 ? 37.93533 -1.29503 8.06051 1.000 23.34186 164 LEU A N 1
ATOM 686 C CA . LEU A 1 101 ? 37.63748 0.04635 8.55178 1.000 24.74293 164 LEU A CA 1
ATOM 687 C C . LEU A 1 101 ? 36.15347 0.35376 8.37528 1.000 27.09916 164 LEU A C 1
ATOM 688 O O . LEU A 1 101 ? 35.55537 -0.00385 7.35838 1.000 30.2689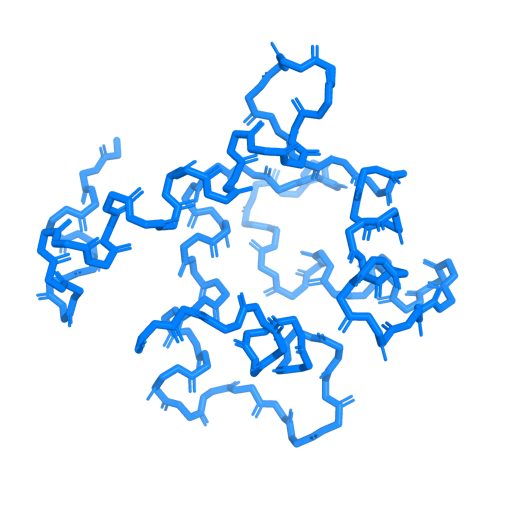9 164 LEU A O 1
ATOM 693 N N . GLN A 1 102 ? 35.55883 1.01253 9.37218 1.000 32.82240 165 GLN A N 1
ATOM 694 C CA . GLN A 1 102 ? 34.16400 1.42686 9.24051 1.000 34.66484 165 GLN A CA 1
ATOM 695 C C . GLN A 1 102 ? 34.02208 2.45578 8.12656 1.000 36.54000 165 GLN A C 1
ATOM 696 O O . GLN A 1 102 ? 34.95130 3.20983 7.82782 1.000 31.25630 165 GLN A O 1
ATOM 702 N N . GLU A 1 103 ? 32.84802 2.47981 7.50358 1.000 33.58759 166 GLU A N 1
ATOM 703 C CA . GLU A 1 103 ? 32.57199 3.38886 6.39189 1.000 37.79176 166 GLU A CA 1
ATOM 704 C C . GLU A 1 103 ? 32.70801 4.87479 6.72537 1.000 35.86035 166 GLU A C 1
ATOM 705 O O . GLU A 1 103 ? 32.86126 5.70248 5.82695 1.000 42.31552 166 GLU A O 1
ATOM 711 N N . ASP A 1 104 ? 32.65155 5.21409 8.00841 1.000 35.61110 167 ASP A N 1
ATOM 712 C CA . ASP A 1 104 ? 32.75462 6.60707 8.42597 1.000 42.18793 167 ASP A CA 1
ATOM 713 C C . ASP A 1 104 ? 34.07415 6.94092 9.11863 1.000 39.84398 167 ASP A C 1
ATOM 714 O O . ASP A 1 104 ? 34.21713 8.04689 9.64717 1.000 38.81147 167 ASP A O 1
ATOM 719 N N . SER A 1 105 ? 35.03727 6.01899 9.12714 1.000 35.45970 168 SER A N 1
ATOM 720 C CA . SER A 1 105 ? 36.31564 6.27887 9.77389 1.000 29.33879 168 SER A CA 1
ATOM 721 C C . SER A 1 105 ? 37.12428 7.30494 8.98930 1.000 24.93597 168 SER A C 1
ATOM 722 O O . SER A 1 105 ? 37.17113 7.27466 7.75622 1.000 23.94357 168 SER A O 1
ATOM 725 N N . GLY A 1 106 ? 37.78441 8.21343 9.71299 1.000 21.04153 169 GLY A N 1
ATOM 726 C CA . GLY A 1 106 ? 38.74614 9.08538 9.06116 1.000 16.78493 169 GLY A CA 1
ATOM 727 C C . GLY A 1 106 ? 39.88829 8.30715 8.42934 1.000 17.37135 169 GLY A C 1
ATOM 728 O O . GLY A 1 106 ? 40.51712 8.78236 7.47916 1.000 17.74812 169 GLY A O 1
ATOM 729 N N . LEU A 1 107 ? 40.17502 7.10197 8.94907 1.000 16.27599 170 LEU A N 1
ATOM 730 C CA . LEU A 1 107 ? 41.20315 6.25785 8.33545 1.000 15.48794 170 LEU A CA 1
ATOM 731 C C . LEU A 1 107 ? 40.79730 5.80698 6.94324 1.000 14.52589 170 LEU A C 1
ATOM 732 O O . LEU A 1 107 ? 41.64665 5.67599 6.05880 1.000 14.15125 170 LEU A O 1
ATOM 737 N N . LEU A 1 108 ? 39.50366 5.52820 6.73052 1.000 18.29653 171 LEU A N 1
ATOM 738 C CA . LEU A 1 108 ? 39.08897 5.14634 5.38431 1.000 17.22243 171 LEU A CA 1
ATOM 739 C C . LEU A 1 108 ? 39.19748 6.32806 4.43490 1.000 17.92924 171 LEU A C 1
ATOM 740 O O . LEU A 1 108 ? 39.61134 6.16844 3.28621 1.000 16.77200 171 LEU A O 1
ATOM 745 N N . ALA A 1 109 ? 38.87747 7.53746 4.91022 1.000 17.62795 172 ALA A N 1
ATOM 746 C CA . ALA A 1 109 ? 39.07117 8.71411 4.07366 1.000 20.74942 172 ALA A CA 1
ATOM 747 C C . ALA A 1 109 ? 40.54271 8.88862 3.70509 1.000 17.73780 172 ALA A C 1
ATOM 748 O O . ALA A 1 109 ? 40.87700 9.17507 2.54946 1.000 17.86681 172 ALA A O 1
ATOM 750 N N . LEU A 1 110 ? 41.43129 8.75794 4.69359 1.000 17.16618 173 LEU A N 1
ATOM 751 C CA . LEU A 1 110 ? 42.86490 8.82250 4.43110 1.000 14.40544 173 LEU A CA 1
ATOM 752 C C . LEU A 1 110 ? 43.25104 7.85091 3.32061 1.000 14.30372 173 LEU A C 1
ATOM 753 O O . LEU A 1 110 ? 43.91574 8.23108 2.35239 1.000 17.57871 173 LEU A O 1
ATOM 758 N N . ALA A 1 111 ? 42.81800 6.59235 3.42360 1.000 13.94681 174 ALA A N 1
ATOM 759 C CA . ALA A 1 111 ? 43.24231 5.62675 2.40905 1.000 12.95687 174 ALA A CA 1
ATOM 760 C C . ALA A 1 111 ? 42.62125 5.93409 1.04306 1.000 16.75737 174 ALA A C 1
ATOM 761 O O . ALA A 1 111 ? 43.31144 5.88723 0.01787 1.000 17.20175 174 ALA A O 1
ATOM 763 N N . LYS A 1 112 ? 41.33154 6.28134 1.01622 1.000 17.17387 175 LYS A N 1
ATOM 764 C CA . LYS A 1 112 ? 40.66059 6.54575 -0.25968 1.000 17.42188 175 LYS A CA 1
ATOM 765 C C . LYS A 1 112 ? 41.19367 7.80510 -0.92583 1.000 18.81890 175 LYS A C 1
ATOM 766 O O . LYS A 1 112 ? 41.36459 7.84071 -2.15014 1.000 22.79426 175 LYS A O 1
ATOM 772 N N . PHE A 1 113 ? 41.46101 8.84699 -0.15549 1.000 17.27332 176 PHE A N 1
ATOM 773 C CA . PHE A 1 113 ? 41.85918 10.10849 -0.76742 1.000 18.20298 176 PHE A CA 1
ATOM 774 C C . PHE A 1 113 ? 43.36295 10.21599 -0.96503 1.000 23.06856 176 PHE A C 1
ATOM 775 O O . PHE A 1 113 ? 43.83291 11.20243 -1.54103 1.000 24.03696 176 PHE A O 1
ATOM 783 N N . SER A 1 114 ? 44.12580 9.22934 -0.49316 1.000 21.59588 177 SER A N 1
ATOM 784 C CA . SER A 1 114 ? 45.56945 9.22890 -0.69965 1.000 21.81974 177 SER A CA 1
ATOM 785 C C . SER A 1 114 ? 45.93284 9.15227 -2.17027 1.000 27.06456 177 SER A C 1
ATOM 786 O O . SER A 1 114 ? 47.03859 9.55912 -2.54525 1.000 28.37371 177 SER A O 1
ATOM 789 N N . GLU A 1 115 ? 45.02690 8.62399 -2.99561 1.000 27.88897 178 GLU A N 1
ATOM 790 C CA . GLU A 1 115 ? 45.24923 8.41050 -4.42495 1.000 37.31396 178 GLU A CA 1
ATOM 791 C C . GLU A 1 115 ? 46.43988 7.49629 -4.69483 1.000 39.66833 178 GLU A C 1
ATOM 792 O O . GLU A 1 115 ? 47.12324 7.62244 -5.71504 1.000 40.88473 178 GLU A O 1
ATOM 798 N N . ILE A 1 116 ? 46.67553 6.55924 -3.78706 1.000 35.88004 179 ILE A N 1
ATOM 799 C CA . ILE A 1 116 ? 47.55101 5.43534 -4.04036 1.000 38.27921 179 ILE A CA 1
ATOM 800 C C . ILE A 1 116 ? 46.69105 4.26708 -4.51666 1.000 40.44673 179 ILE A C 1
ATOM 801 O O . ILE A 1 116 ? 45.46823 4.30229 -4.43156 1.000 39.72752 179 ILE A O 1
ATOM 806 N N . ASP A 1 117 ? 47.34413 3.21935 -5.04059 1.000 48.92691 180 ASP A N 1
ATOM 807 C CA . ASP A 1 117 ? 46.71390 2.04284 -5.66628 1.000 45.95167 180 ASP A CA 1
ATOM 808 C C . ASP A 1 117 ? 46.21189 2.42707 -7.04749 1.000 51.67629 180 ASP A C 1
ATOM 809 O O . ASP A 1 117 ? 46.58300 3.47461 -7.57633 1.000 55.64257 180 ASP A O 1
#

Solvent-accessible surface area: 6059 Å² total; per-residue (Å²): 112,75,28,118,98,98,16,100,95,14,60,152,11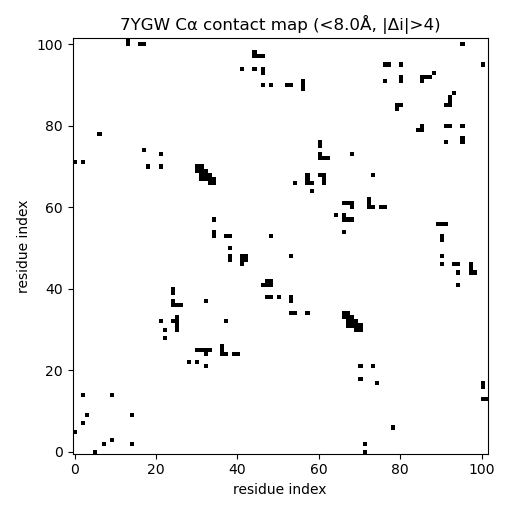6,14,12,108,44,0,78,145,17,10,140,85,48,13,84,58,88,80,40,58,0,51,36,117,15,0,97,91,0,0,56,75,34,51,15,100,53,100,98,128,23,0,100,64,5,4,168,67,1,17,104,80,179,62,44,65,1,18,52,100,2,0,0,24,0,16,47,48,24,80,58,67,105,14,133,162,126,13,11,1,25,24,0,14,143,98,16,159,34,137

Sequence (102 aa):
FNPYTEFPEFSRRLLKDLEKMFKTYDAGRDGFIDLMELKLMMEKLGAPQTHLGLKSMIKEVDEDFDGKLSFREFLLIFHKAAAGELQEDSGLLALAKFSEID

GO terms:
  GO:0005743 mitochondrial inner membrane (C, IDA)
  GO:0005739 mitochondrion (C, HDA)
  GO:0031175 neuron projection development (P, IMP)